Protein AF-A0A699WMM2-F1 (afdb_monomer_lite)

Structure (mmCIF, N/CA/C/O backbone):
data_AF-A0A699WMM2-F1
#
_entry.id   AF-A0A699WMM2-F1
#
loop_
_atom_site.group_PDB
_atom_site.id
_atom_site.type_symbol
_atom_site.label_atom_id
_atom_site.label_alt_id
_atom_site.label_comp_id
_atom_site.label_asym_id
_atom_site.label_entity_id
_atom_site.label_seq_id
_atom_site.pdbx_PDB_ins_code
_atom_site.Cartn_x
_atom_site.Cartn_y
_atom_site.Cartn_z
_atom_site.occupancy
_atom_site.B_iso_or_equiv
_atom_site.auth_seq_id
_atom_site.auth_comp_id
_atom_site.auth_asym_id
_atom_site.auth_atom_id
_atom_site.pdbx_PDB_model_num
ATOM 1 N N . SER A 1 1 ? -17.401 40.031 28.578 1.00 68.19 1 SER A N 1
ATOM 2 C CA . SER A 1 1 ? -18.264 38.895 28.194 1.00 68.19 1 SER A CA 1
ATOM 3 C C . SER A 1 1 ? -18.184 38.727 26.688 1.00 68.19 1 SER A C 1
ATOM 5 O O . SER A 1 1 ? -18.116 39.730 25.989 1.00 68.19 1 SER A O 1
ATOM 7 N N . MET A 1 2 ? -18.124 37.494 26.180 1.00 78.94 2 MET A N 1
ATOM 8 C CA . MET A 1 2 ? -18.156 37.246 24.735 1.00 78.94 2 MET A CA 1
ATOM 9 C C . MET A 1 2 ? -19.595 37.434 24.244 1.00 78.94 2 MET A C 1
ATOM 11 O O . MET A 1 2 ? -20.514 36.851 24.818 1.00 78.94 2 MET A O 1
ATOM 15 N N . GLN A 1 3 ? -19.803 38.288 23.244 1.00 86.50 3 GLN A N 1
ATOM 16 C CA . GLN A 1 3 ? -21.138 38.579 22.731 1.00 86.50 3 GLN A CA 1
ATOM 17 C C . GLN A 1 3 ? -21.440 37.657 21.551 1.00 86.50 3 GLN A C 1
ATOM 19 O O . GLN A 1 3 ? -20.772 37.714 20.523 1.00 86.50 3 GLN A O 1
ATOM 24 N N . ILE A 1 4 ? -22.445 36.798 21.710 1.00 92.38 4 ILE A N 1
ATOM 25 C CA . ILE A 1 4 ? -22.931 35.941 20.629 1.00 92.38 4 ILE A CA 1
ATOM 26 C C . ILE A 1 4 ? -23.875 36.776 19.763 1.00 92.38 4 ILE A C 1
ATOM 28 O O . ILE A 1 4 ? -24.810 37.396 20.273 1.00 92.38 4 ILE A O 1
ATOM 32 N N . ILE A 1 5 ? -23.621 36.794 18.457 1.00 94.75 5 ILE A N 1
ATOM 33 C CA . ILE A 1 5 ? -24.451 37.481 17.466 1.00 94.75 5 ILE A CA 1
ATOM 34 C C . ILE A 1 5 ? -25.036 36.473 16.479 1.00 94.75 5 ILE A C 1
ATOM 36 O O . ILE A 1 5 ? -24.503 35.382 16.285 1.00 94.75 5 ILE A O 1
ATOM 40 N N . SER A 1 6 ? -26.136 36.846 15.833 1.00 96.00 6 SER A N 1
ATOM 41 C CA . SER A 1 6 ? -26.718 36.030 14.765 1.00 96.00 6 SER A CA 1
ATOM 42 C C . SER A 1 6 ? -25.872 36.070 13.487 1.00 96.00 6 SER A C 1
ATOM 44 O O . SER A 1 6 ? -25.172 37.047 13.211 1.00 96.00 6 SER A O 1
ATOM 46 N N . ALA A 1 7 ? -26.019 35.049 12.638 1.00 93.88 7 ALA A N 1
ATOM 47 C CA . ALA A 1 7 ? -25.376 35.006 11.323 1.00 93.88 7 ALA A CA 1
ATOM 48 C C . ALA A 1 7 ? -25.778 36.189 10.417 1.00 93.88 7 ALA A C 1
ATOM 50 O O . ALA A 1 7 ? -24.975 36.663 9.616 1.00 93.88 7 ALA A O 1
ATOM 51 N N . LEU A 1 8 ? -27.007 36.702 10.564 1.00 96.50 8 LEU A N 1
ATOM 52 C CA . LEU A 1 8 ? -27.474 37.891 9.842 1.00 96.50 8 LEU A CA 1
ATOM 53 C C . LEU A 1 8 ? -26.675 39.133 10.250 1.00 96.50 8 LEU A C 1
ATOM 55 O O . LEU A 1 8 ? -26.225 39.880 9.389 1.00 96.50 8 LEU A O 1
ATOM 59 N N . GLN A 1 9 ? -26.464 39.323 11.554 1.00 94.88 9 GLN A N 1
ATOM 60 C CA . GLN A 1 9 ? -25.677 40.437 12.083 1.00 94.88 9 GLN A CA 1
ATOM 61 C C . GLN A 1 9 ? -24.203 40.313 11.701 1.00 94.88 9 GLN A C 1
ATOM 63 O O . GLN A 1 9 ? -23.611 41.300 11.276 1.00 94.88 9 GLN A O 1
ATOM 68 N N . ALA A 1 10 ? -23.633 39.108 11.780 1.00 94.88 10 ALA A N 1
ATOM 69 C CA . ALA A 1 10 ? -22.268 38.853 11.329 1.00 94.88 10 ALA A CA 1
ATOM 70 C C . ALA A 1 10 ? -22.095 39.223 9.847 1.00 94.88 10 ALA A C 1
ATOM 72 O O . ALA A 1 10 ? -21.163 39.942 9.496 1.00 94.88 10 ALA A O 1
ATOM 73 N N . ARG A 1 11 ? -23.043 38.827 8.986 1.00 94.88 11 ARG A N 1
ATOM 74 C CA . ARG A 1 11 ? -23.031 39.189 7.562 1.00 94.88 11 ARG A CA 1
ATOM 75 C C . ARG A 1 11 ? -23.108 40.698 7.339 1.00 94.88 11 ARG A C 1
ATOM 77 O O . ARG A 1 11 ? -22.382 41.213 6.495 1.00 94.88 11 ARG A O 1
ATOM 84 N N . THR A 1 12 ? -23.956 41.402 8.089 1.00 96.06 12 THR A N 1
ATOM 85 C CA . THR 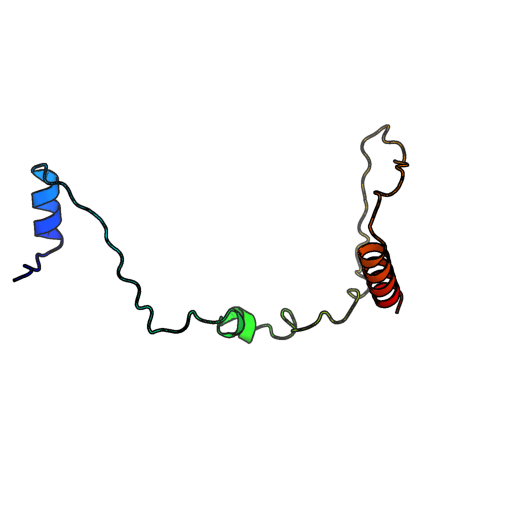A 1 12 ? -24.036 42.868 8.024 1.00 96.06 12 THR A CA 1
ATOM 86 C C . THR A 1 12 ? -22.716 43.516 8.438 1.00 96.06 12 THR A C 1
ATOM 88 O O . THR A 1 12 ? -22.266 44.441 7.777 1.00 96.06 12 THR A O 1
ATOM 91 N N . LEU A 1 13 ? -22.055 43.042 9.493 1.00 94.88 13 LEU A N 1
ATOM 92 C CA . LEU A 1 13 ? -20.768 43.600 9.927 1.00 94.88 13 LEU A CA 1
ATOM 93 C C . LEU A 1 13 ? -19.671 43.386 8.876 1.00 94.88 13 LEU A C 1
ATOM 95 O O . LEU A 1 13 ? -18.962 44.327 8.526 1.00 94.88 13 LEU A O 1
ATOM 99 N N . LEU A 1 14 ? -19.595 42.184 8.297 1.00 95.50 14 LEU A N 1
ATOM 100 C CA . LEU A 1 14 ? -18.684 41.890 7.188 1.00 95.50 14 LEU A CA 1
ATOM 101 C C . LEU A 1 14 ? -18.947 42.801 5.977 1.00 95.50 14 LEU A C 1
ATOM 103 O O . LEU A 1 14 ? -18.007 43.318 5.380 1.00 95.50 14 LEU A O 1
ATOM 107 N N . SER A 1 15 ? -20.216 43.068 5.637 1.00 95.31 15 SER A N 1
ATOM 108 C CA . SER A 1 15 ? -20.557 43.958 4.517 1.00 95.31 15 SER A CA 1
ATOM 109 C C . SER A 1 15 ? -20.214 45.430 4.770 1.00 95.31 15 SER A C 1
ATOM 111 O O . SER A 1 15 ? -20.139 46.201 3.819 1.00 95.31 15 SER A O 1
ATOM 113 N N . HIS A 1 16 ? -20.016 45.828 6.030 1.00 95.69 16 HIS A N 1
ATOM 114 C CA . HIS A 1 16 ? -19.550 47.164 6.419 1.00 95.69 16 HIS A CA 1
ATOM 115 C C . HIS A 1 16 ? -18.017 47.240 6.555 1.00 95.69 16 HIS A C 1
ATOM 117 O O . HIS A 1 16 ? -17.495 48.242 7.038 1.00 95.69 16 HIS A O 1
ATOM 123 N N . GLY A 1 17 ? -17.293 46.206 6.106 1.00 94.75 17 GLY A N 1
ATOM 124 C CA . GLY A 1 17 ? -15.831 46.194 6.045 1.00 94.75 17 GLY A CA 1
ATOM 125 C C . GLY A 1 17 ? -15.142 45.675 7.306 1.00 94.75 17 GLY A C 1
ATOM 126 O O . GLY A 1 17 ? -13.933 45.840 7.435 1.00 94.75 17 GLY A O 1
ATOM 127 N N . CYS A 1 18 ? -15.872 45.056 8.240 1.00 94.12 18 CYS A N 1
ATOM 128 C CA . CYS A 1 18 ? -15.242 44.359 9.358 1.00 94.12 18 CYS A CA 1
ATOM 129 C C . CYS A 1 18 ? -14.526 43.086 8.879 1.00 94.12 18 CYS A C 1
ATOM 131 O O . CYS A 1 18 ? -15.039 42.361 8.027 1.00 94.12 18 CYS A O 1
ATOM 133 N N . GLU A 1 19 ? -13.379 42.774 9.479 1.00 93.69 19 GLU A N 1
ATOM 134 C CA . GLU A 1 19 ? -12.681 41.505 9.265 1.00 93.69 19 GLU A CA 1
ATOM 135 C C . GLU A 1 19 ? -13.332 40.389 10.091 1.00 93.69 19 GLU A C 1
ATOM 137 O O . GLU A 1 19 ? -13.709 40.585 11.249 1.00 93.69 19 GLU A O 1
ATOM 142 N N . GLY A 1 20 ? -13.465 39.206 9.493 1.00 90.81 20 GLY A N 1
ATOM 143 C CA . GLY A 1 20 ? -13.960 38.015 10.170 1.00 90.81 20 GLY A CA 1
ATOM 144 C C . GLY A 1 20 ? -13.026 36.839 9.951 1.00 90.81 20 GLY A C 1
ATOM 145 O O . GLY A 1 20 ? -12.506 36.641 8.855 1.00 90.81 20 GLY A O 1
ATOM 146 N N . PHE A 1 21 ? -12.854 36.039 10.998 1.00 89.75 21 PHE A N 1
ATOM 147 C CA . PHE A 1 21 ? -12.061 34.819 10.971 1.00 89.75 21 PHE A CA 1
ATOM 148 C C . PHE A 1 21 ? -12.974 33.630 11.246 1.00 89.75 21 PHE A C 1
ATOM 150 O O . PHE A 1 21 ? -13.793 33.667 12.167 1.00 89.75 21 PHE A O 1
ATOM 157 N N . LEU A 1 22 ? -12.828 32.572 10.450 1.00 90.12 22 LEU A N 1
ATOM 158 C CA . LEU A 1 22 ? -13.462 31.295 10.737 1.00 90.12 22 LEU A CA 1
ATOM 159 C C . LEU A 1 22 ? -12.548 30.519 11.682 1.00 90.12 22 LEU A C 1
ATOM 161 O O . LEU A 1 22 ? -11.429 30.165 11.317 1.00 90.12 22 LEU A O 1
ATOM 165 N N . ALA A 1 23 ? -13.030 30.266 12.892 1.00 86.69 23 ALA A N 1
ATOM 166 C CA . ALA A 1 23 ? -12.390 29.357 13.826 1.00 86.69 23 ALA A CA 1
ATOM 167 C C . ALA A 1 23 ? -13.265 28.112 13.959 1.00 86.69 23 ALA A C 1
ATOM 169 O O . ALA A 1 23 ? -14.459 28.215 14.245 1.00 86.69 23 ALA A O 1
ATOM 170 N N . THR A 1 24 ? -12.663 26.945 13.760 1.00 85.31 24 THR A N 1
ATOM 171 C CA . THR A 1 24 ? -13.312 25.663 14.026 1.00 85.31 24 THR A CA 1
ATOM 172 C C . THR A 1 24 ? -12.852 25.179 15.391 1.00 85.31 24 THR A C 1
ATOM 174 O O . THR A 1 24 ? -11.655 25.141 15.670 1.00 85.31 24 THR A O 1
ATOM 177 N N . ILE A 1 25 ? -13.804 24.828 16.251 1.00 83.12 25 ILE A N 1
ATOM 178 C CA . ILE A 1 25 ? -13.515 24.191 17.533 1.00 83.12 25 ILE A CA 1
ATOM 179 C C . ILE A 1 25 ? -13.646 22.689 17.309 1.00 83.12 25 ILE A C 1
ATOM 181 O O . ILE A 1 25 ? -14.727 22.207 16.975 1.00 83.12 25 ILE A O 1
ATOM 185 N N . HIS A 1 26 ? -12.540 21.972 17.468 1.00 78.19 26 HIS A N 1
ATOM 186 C CA . HIS A 1 26 ? -12.527 20.516 17.479 1.00 78.19 26 HIS A CA 1
ATOM 187 C C . HIS A 1 26 ? -12.471 20.054 18.932 1.00 78.19 26 HIS A C 1
ATOM 189 O O . HIS A 1 26 ? -11.601 20.495 19.683 1.00 78.19 26 HIS A O 1
ATOM 195 N N . ASP A 1 27 ? -13.410 19.201 19.332 1.00 76.56 27 ASP A N 1
ATOM 196 C CA . ASP A 1 27 ? -13.354 18.557 20.638 1.00 76.56 27 ASP A CA 1
ATOM 197 C C . ASP A 1 27 ? -12.258 17.486 20.609 1.00 76.56 27 ASP A C 1
ATOM 199 O O . ASP A 1 27 ? -12.359 16.502 19.881 1.00 76.56 27 ASP A O 1
ATOM 203 N N . THR A 1 28 ? -11.185 17.708 21.365 1.00 73.12 28 THR A N 1
ATOM 204 C CA . THR A 1 28 ? -10.053 16.778 21.470 1.00 73.12 28 THR A CA 1
ATOM 205 C C . THR A 1 28 ? -10.296 15.662 22.484 1.00 73.12 28 THR A C 1
ATOM 207 O O . THR A 1 28 ? -9.416 14.829 22.677 1.00 73.12 28 THR A O 1
ATOM 210 N N . THR A 1 29 ? -11.433 15.673 23.191 1.00 71.38 29 THR A N 1
ATOM 211 C CA . THR A 1 29 ? -11.803 14.617 24.149 1.00 71.38 29 THR A CA 1
ATOM 212 C C . THR A 1 29 ? -12.490 13.427 23.489 1.00 71.38 29 THR A C 1
ATOM 214 O O . THR A 1 29 ? -12.558 12.356 24.088 1.00 71.38 29 THR A O 1
ATOM 217 N N . LEU A 1 30 ? -12.963 13.593 22.251 1.00 67.38 30 LEU A N 1
ATOM 218 C CA . LEU A 1 30 ? -13.429 12.490 21.427 1.00 67.38 30 LEU A CA 1
ATOM 219 C C . LEU A 1 30 ? -12.198 11.815 20.826 1.00 67.38 30 LEU A C 1
ATOM 221 O O . LEU A 1 30 ? -11.460 12.441 20.061 1.00 67.38 30 LEU A O 1
ATOM 225 N N . GLU A 1 31 ? -11.963 10.555 21.198 1.00 69.75 31 GLU A N 1
ATOM 226 C CA . GLU A 1 31 ? -11.011 9.713 20.477 1.00 69.75 31 GLU A CA 1
ATOM 227 C C . GLU A 1 31 ? -11.336 9.807 18.985 1.00 69.75 31 GLU A C 1
ATOM 229 O O . GLU A 1 31 ? -12.499 9.726 18.579 1.00 69.75 31 GLU A O 1
ATOM 234 N N . VAL A 1 32 ? -10.311 10.067 18.171 1.00 72.94 32 VAL A N 1
ATOM 235 C CA . VAL A 1 32 ? -10.473 10.090 16.718 1.00 72.94 32 VAL A CA 1
ATOM 236 C C . VAL A 1 32 ? -11.035 8.722 16.325 1.00 72.94 32 VAL A C 1
ATOM 238 O O . VAL A 1 32 ? -10.385 7.727 16.653 1.00 72.94 32 VAL A O 1
ATOM 241 N N . PRO A 1 33 ? -12.208 8.655 15.663 1.00 72.06 33 PRO A N 1
ATOM 242 C CA . PRO A 1 33 ? -12.802 7.384 15.281 1.00 72.06 33 PRO A CA 1
ATOM 243 C C . PRO A 1 33 ? -11.782 6.561 14.507 1.00 72.06 33 PRO A C 1
ATOM 245 O O . PRO A 1 33 ? -11.173 7.053 13.550 1.00 72.06 33 PRO A O 1
ATOM 248 N N . SER A 1 34 ? -11.578 5.325 14.948 1.00 82.50 34 SER A N 1
ATOM 249 C CA . SER A 1 34 ? -10.723 4.381 14.254 1.00 82.50 34 SER A CA 1
ATOM 250 C C . SER A 1 34 ? -11.281 4.133 12.856 1.00 82.50 34 SER A C 1
ATOM 252 O O . SER A 1 34 ? -12.490 4.216 12.626 1.00 82.50 34 SER A O 1
ATOM 254 N N . ILE A 1 35 ? -10.424 3.774 11.898 1.00 81.69 35 ILE A N 1
ATOM 255 C CA . ILE A 1 35 ? -10.907 3.324 10.586 1.00 81.69 35 ILE A CA 1
ATOM 256 C C . ILE A 1 35 ? -11.824 2.098 10.731 1.00 81.69 35 ILE A C 1
ATOM 258 O O . ILE A 1 35 ? -12.769 1.937 9.966 1.00 81.69 35 ILE A O 1
ATOM 262 N N . HIS A 1 36 ? -11.605 1.301 11.781 1.00 81.50 36 HIS A N 1
ATOM 263 C CA . HIS A 1 36 ? -12.437 0.159 12.145 1.00 81.50 36 HIS A CA 1
ATOM 264 C C . HIS A 1 36 ? -13.841 0.561 12.638 1.00 81.50 36 HIS A C 1
ATOM 266 O O . HIS A 1 36 ? -14.754 -0.257 12.582 1.00 81.50 36 HIS A O 1
ATOM 272 N N . ASP A 1 37 ? -14.044 1.816 13.057 1.00 84.94 37 ASP A N 1
ATOM 273 C CA . ASP A 1 37 ? -15.351 2.341 13.479 1.00 84.94 37 ASP A CA 1
ATOM 274 C C . ASP A 1 37 ? -16.181 2.860 12.293 1.00 84.94 37 ASP A C 1
ATOM 276 O O . ASP A 1 37 ? -17.340 3.259 12.447 1.00 84.94 37 ASP A O 1
ATOM 280 N N . GLN A 1 38 ? -15.603 2.889 11.088 1.00 88.38 38 GLN A N 1
ATOM 281 C CA . GLN A 1 38 ? -16.314 3.332 9.899 1.00 88.38 38 GLN A CA 1
ATOM 282 C C . GLN A 1 38 ? -17.325 2.276 9.458 1.00 88.38 38 GLN A C 1
ATOM 284 O O . GLN A 1 38 ? -16.990 1.112 9.249 1.00 88.38 38 GLN A O 1
ATOM 289 N N . GLN A 1 39 ? -18.563 2.715 9.220 1.00 89.69 39 GLN A N 1
ATOM 290 C CA . GLN A 1 39 ? -19.665 1.841 8.809 1.00 89.69 39 GLN A CA 1
ATOM 291 C C . GLN A 1 39 ? -19.318 0.972 7.590 1.00 89.69 39 GLN A C 1
ATOM 293 O O . GLN A 1 39 ? -19.697 -0.192 7.552 1.00 89.69 39 GLN A O 1
ATOM 298 N N . ILE A 1 40 ? -18.558 1.511 6.632 1.00 91.62 40 ILE A N 1
ATOM 299 C CA . ILE A 1 40 ? -18.141 0.771 5.436 1.00 91.62 40 ILE A CA 1
ATOM 300 C C . ILE A 1 40 ? -17.173 -0.377 5.756 1.00 91.62 40 ILE A C 1
ATOM 302 O O . ILE A 1 40 ? -17.252 -1.428 5.138 1.00 91.62 40 ILE A O 1
ATOM 306 N N . VAL A 1 41 ? -16.289 -0.216 6.742 1.00 90.38 41 VAL A N 1
ATOM 307 C CA . VAL A 1 41 ? -15.354 -1.277 7.144 1.00 90.38 41 VAL A CA 1
ATOM 308 C C . VAL A 1 41 ? -16.106 -2.396 7.862 1.00 90.38 41 VAL A C 1
ATOM 310 O O . VAL A 1 41 ? -15.862 -3.569 7.598 1.00 90.38 41 VAL A O 1
ATOM 313 N N . LEU A 1 42 ? -17.085 -2.037 8.699 1.00 90.12 42 LEU A N 1
ATOM 314 C CA . LEU A 1 42 ? -17.953 -3.000 9.384 1.00 90.12 42 LEU A CA 1
ATOM 315 C C . LEU A 1 42 ? -18.881 -3.768 8.428 1.00 90.12 42 LEU A C 1
ATOM 317 O O . LEU A 1 42 ? -19.257 -4.900 8.724 1.00 90.12 42 LEU A O 1
ATOM 321 N N . GLU A 1 43 ? -19.273 -3.159 7.307 1.00 95.50 43 GLU A N 1
ATOM 322 C CA . GLU A 1 43 ? -20.134 -3.782 6.294 1.00 95.50 43 GLU A CA 1
ATOM 323 C C . GLU A 1 43 ? -19.382 -4.805 5.426 1.00 95.50 43 GLU A C 1
ATOM 325 O O . GLU A 1 43 ? -19.988 -5.777 4.976 1.00 95.50 43 GLU A O 1
ATOM 330 N N . PHE A 1 44 ? -18.067 -4.629 5.244 1.00 91.88 44 PHE A N 1
ATOM 331 C CA . PHE A 1 44 ? -17.225 -5.473 4.386 1.00 91.88 44 PHE A CA 1
ATOM 332 C C . PHE A 1 44 ? -15.999 -6.043 5.131 1.00 91.88 44 PHE A C 1
ATOM 334 O O . PHE A 1 44 ? -14.856 -5.768 4.749 1.00 91.88 44 PHE A O 1
ATOM 341 N N . PRO A 1 45 ? -16.194 -6.849 6.193 1.00 87.06 45 PRO A N 1
ATOM 342 C CA . PRO A 1 45 ? -15.089 -7.378 6.998 1.00 87.06 45 PRO A CA 1
ATOM 343 C C . PRO A 1 45 ? -14.171 -8.334 6.217 1.00 87.06 45 PRO A C 1
ATOM 345 O O . PRO A 1 45 ? -13.014 -8.520 6.577 1.00 87.06 45 PRO A O 1
ATOM 348 N N . ASP A 1 46 ? -14.671 -8.937 5.139 1.00 85.81 46 ASP A N 1
ATOM 349 C CA . ASP A 1 46 ? -13.924 -9.794 4.218 1.00 85.81 46 ASP A CA 1
ATOM 350 C C . ASP A 1 46 ? -13.021 -9.009 3.253 1.00 85.81 46 ASP A C 1
ATOM 352 O O . ASP A 1 46 ? -12.014 -9.539 2.785 1.00 85.81 46 ASP A O 1
ATOM 356 N N . VAL A 1 47 ? -13.357 -7.745 2.971 1.00 87.94 47 VAL A N 1
ATOM 357 C CA . VAL A 1 47 ? -12.572 -6.843 2.109 1.00 87.94 47 VAL A CA 1
ATOM 358 C C . VAL A 1 47 ? -11.469 -6.130 2.894 1.00 87.94 47 VAL A C 1
ATOM 360 O O . VAL A 1 47 ? -10.431 -5.796 2.322 1.00 87.94 47 VAL A O 1
ATOM 363 N N . PHE A 1 48 ? -11.671 -5.925 4.198 1.00 87.94 48 PHE A N 1
ATOM 364 C CA . PHE A 1 48 ? -10.728 -5.253 5.097 1.00 87.94 48 PHE A CA 1
ATOM 365 C C . PHE A 1 48 ? -10.225 -6.174 6.227 1.00 87.94 48 PHE A C 1
ATOM 367 O O . PHE A 1 48 ? -10.414 -5.845 7.400 1.00 87.94 48 PHE A O 1
ATOM 374 N N . PRO A 1 49 ? -9.601 -7.326 5.919 1.00 87.50 49 PRO A N 1
ATOM 375 C CA . PRO A 1 49 ? -9.005 -8.162 6.951 1.00 87.50 49 PRO A CA 1
ATOM 376 C C . PRO A 1 49 ? -7.736 -7.506 7.520 1.00 87.50 49 PRO A C 1
ATOM 378 O O . PRO A 1 49 ? -7.057 -6.748 6.824 1.00 87.50 49 PRO A O 1
ATOM 381 N 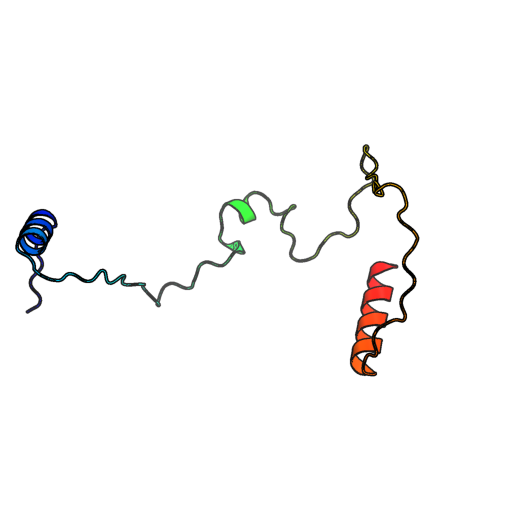N . ASP A 1 50 ? -7.386 -7.839 8.766 1.00 86.00 50 ASP A N 1
ATOM 382 C CA . ASP A 1 50 ? -6.143 -7.366 9.399 1.00 86.00 50 ASP A CA 1
ATOM 383 C C . ASP A 1 50 ? -4.888 -7.856 8.645 1.00 86.00 50 ASP A C 1
ATOM 385 O O . ASP A 1 50 ? -3.870 -7.166 8.607 1.00 86.00 50 ASP A O 1
ATOM 389 N N . GLU A 1 51 ? -4.985 -9.023 7.995 1.00 86.25 51 GLU A N 1
ATOM 390 C CA . GLU A 1 51 ? -3.957 -9.624 7.138 1.00 86.25 51 GLU A CA 1
ATOM 391 C C . GLU A 1 51 ? -4.578 -10.111 5.816 1.00 86.25 51 GLU A C 1
ATOM 393 O O . GLU A 1 51 ? -5.694 -10.636 5.784 1.00 86.25 51 GLU A O 1
ATOM 398 N N . LEU A 1 52 ? -3.864 -9.952 4.696 1.00 84.75 52 LEU A N 1
ATOM 399 C CA . LEU A 1 52 ? -4.353 -10.385 3.383 1.00 84.75 52 LEU A CA 1
ATOM 400 C C . LEU A 1 52 ? -4.298 -11.915 3.256 1.00 84.75 52 LEU A C 1
ATOM 402 O O . LEU A 1 52 ? -3.270 -12.525 3.521 1.00 84.75 52 LEU A O 1
ATOM 406 N N . GLN A 1 53 ? -5.370 -12.536 2.750 1.00 74.50 53 GLN A N 1
ATOM 407 C CA . GLN A 1 53 ? -5.494 -14.001 2.592 1.00 74.50 53 GLN A CA 1
ATOM 408 C C . GLN A 1 53 ? -4.634 -14.603 1.452 1.00 74.50 53 GLN A C 1
ATOM 410 O O . GLN A 1 53 ? -4.920 -15.696 0.966 1.00 74.50 53 GLN A O 1
ATOM 415 N N . GLY A 1 54 ? -3.592 -13.896 1.008 1.00 79.75 54 GLY A N 1
ATOM 416 C CA . GLY A 1 54 ? -2.702 -14.313 -0.074 1.00 79.75 54 GLY A CA 1
ATOM 417 C C . GLY A 1 54 ? -3.106 -13.799 -1.459 1.00 79.75 54 GLY A C 1
ATOM 418 O O . GLY A 1 54 ? -3.732 -12.746 -1.612 1.00 79.75 54 GLY A O 1
ATOM 419 N N . ILE A 1 55 ? -2.685 -14.523 -2.500 1.00 81.06 55 ILE A N 1
ATOM 420 C CA . ILE A 1 55 ? -2.901 -14.128 -3.897 1.00 81.06 55 ILE A CA 1
ATOM 421 C C . ILE A 1 55 ? -4.393 -14.274 -4.243 1.00 81.06 55 ILE A C 1
ATOM 423 O O . ILE A 1 55 ? -4.993 -15.306 -3.932 1.00 81.06 55 ILE A O 1
ATOM 427 N N . PRO A 1 56 ? -5.006 -13.287 -4.927 1.00 79.38 56 PRO A N 1
ATOM 428 C CA . PRO A 1 56 ? -6.374 -13.417 -5.406 1.00 79.38 56 PRO A CA 1
ATOM 429 C C . PRO A 1 56 ? -6.552 -14.692 -6.244 1.00 79.38 56 PRO A C 1
ATOM 431 O O . PRO A 1 56 ? -5.636 -15.065 -6.982 1.00 79.38 56 PRO A O 1
ATOM 434 N N . PRO A 1 57 ? -7.732 -15.331 -6.211 1.00 82.75 57 PRO A N 1
ATOM 435 C CA . PRO A 1 57 ? -8.007 -16.468 -7.076 1.00 82.75 57 PRO A CA 1
ATOM 436 C C . PRO A 1 57 ? -7.793 -16.098 -8.548 1.00 82.75 57 PRO A C 1
ATOM 438 O O . PRO A 1 57 ? -7.923 -14.932 -8.944 1.00 82.75 57 PRO A O 1
ATOM 441 N N . VAL A 1 58 ? -7.476 -17.111 -9.362 1.00 83.81 58 VAL A N 1
ATOM 442 C CA . VAL A 1 58 ? -7.315 -16.953 -10.812 1.00 83.81 58 VAL A CA 1
ATOM 443 C C . VAL A 1 58 ? -8.557 -16.261 -11.365 1.00 83.81 58 VAL A C 1
ATOM 445 O O . VAL A 1 58 ? -9.678 -16.744 -11.202 1.00 83.81 58 VAL A O 1
ATOM 448 N N . ARG A 1 59 ? -8.356 -15.098 -11.983 1.00 84.44 59 ARG A N 1
ATOM 449 C CA . ARG A 1 59 ? -9.440 -14.334 -12.598 1.00 84.44 59 ARG A CA 1
ATOM 450 C C . ARG A 1 59 ? -9.723 -14.905 -13.982 1.00 84.44 59 ARG A C 1
ATOM 452 O O . ARG A 1 59 ? -8.809 -15.357 -14.662 1.00 84.44 59 ARG A O 1
ATOM 459 N N . GLU A 1 60 ? -10.977 -14.830 -14.420 1.00 84.94 60 GLU A N 1
ATOM 460 C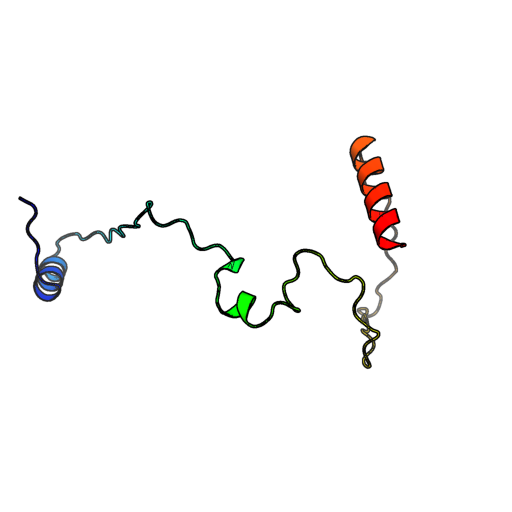 CA . GLU A 1 60 ? -11.381 -15.258 -15.770 1.00 84.94 60 GLU A CA 1
ATOM 461 C C . GLU A 1 60 ? -10.742 -14.409 -16.881 1.00 84.94 60 GLU A C 1
ATOM 463 O O . GLU A 1 60 ? -10.659 -14.840 -18.028 1.00 84.94 60 GLU A O 1
ATOM 468 N N . VAL A 1 61 ? -10.292 -13.198 -16.541 1.00 84.25 61 VAL A N 1
ATOM 469 C CA . VAL A 1 61 ? -9.633 -12.270 -17.460 1.00 84.25 61 VAL A CA 1
ATOM 470 C C . VAL A 1 61 ? -8.151 -12.195 -17.122 1.00 84.25 61 VAL A C 1
ATOM 472 O O . VAL A 1 61 ? -7.776 -11.827 -16.005 1.00 84.25 61 VAL A O 1
ATOM 475 N N . GLU A 1 62 ? -7.312 -12.505 -18.107 1.00 84.62 62 GLU A N 1
ATOM 476 C CA . GLU A 1 62 ? -5.869 -12.307 -18.020 1.00 84.62 62 GLU A CA 1
ATOM 477 C C . GLU A 1 62 ? -5.521 -10.818 -18.128 1.00 84.62 62 GLU A C 1
ATOM 479 O O . GLU A 1 62 ? -6.002 -10.096 -19.007 1.00 84.62 62 GLU A O 1
ATOM 484 N N . PHE A 1 63 ? -4.653 -10.353 -17.232 1.00 82.44 63 PHE A N 1
ATOM 485 C CA . PHE A 1 63 ? -4.066 -9.025 -17.338 1.00 82.44 63 PHE A CA 1
ATOM 486 C C . PHE A 1 63 ? -2.973 -9.032 -18.404 1.00 82.44 63 PHE A C 1
ATOM 488 O O . PHE A 1 63 ? -1.951 -9.695 -18.244 1.00 82.44 63 PHE A O 1
ATOM 495 N N . ASN A 1 64 ? -3.171 -8.258 -19.469 1.00 88.94 64 ASN A N 1
ATOM 496 C CA . ASN A 1 64 ? -2.170 -8.071 -20.513 1.00 88.94 64 ASN A CA 1
ATOM 497 C C . ASN A 1 64 ? -1.363 -6.795 -20.253 1.00 88.94 64 ASN A C 1
ATOM 499 O O . ASN A 1 64 ? -1.935 -5.729 -20.024 1.00 88.94 64 ASN A O 1
ATOM 503 N N . ILE A 1 65 ? -0.033 -6.896 -20.307 1.00 91.75 65 ILE A N 1
ATOM 504 C CA . ILE A 1 65 ? 0.857 -5.730 -20.300 1.00 91.75 65 ILE A CA 1
ATOM 505 C C . ILE A 1 65 ? 1.163 -5.377 -21.753 1.00 91.75 65 ILE A C 1
ATOM 507 O O . ILE A 1 65 ? 1.970 -6.035 -22.409 1.00 91.75 65 ILE A O 1
ATOM 511 N N . GLU A 1 66 ? 0.506 -4.339 -22.263 1.00 94.56 66 GLU A N 1
ATOM 512 C CA . GLU A 1 66 ? 0.772 -3.825 -23.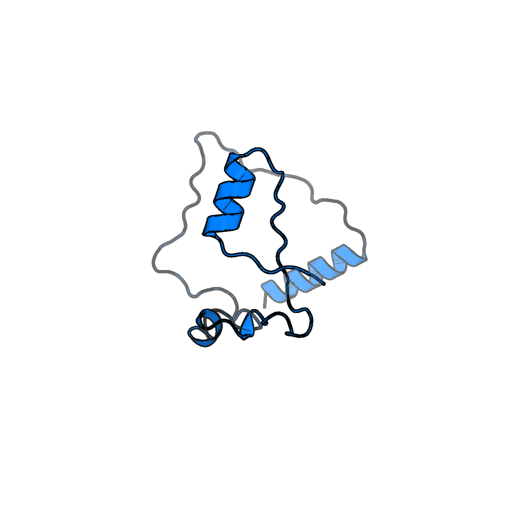603 1.00 94.56 66 GLU A CA 1
ATOM 513 C C . GLU A 1 66 ? 2.066 -3.009 -23.609 1.00 94.56 66 GLU A C 1
ATOM 515 O O . GLU A 1 66 ? 2.245 -2.067 -22.835 1.00 94.56 66 GLU A O 1
ATOM 520 N N . LEU A 1 67 ? 2.983 -3.373 -24.502 1.00 94.81 67 LEU A N 1
ATOM 521 C CA . LEU A 1 67 ? 4.214 -2.628 -24.710 1.00 94.81 67 LEU A CA 1
ATOM 522 C C . LEU A 1 67 ? 4.019 -1.610 -25.829 1.00 94.81 67 LEU A C 1
ATOM 524 O O . LEU A 1 67 ? 3.434 -1.910 -26.871 1.00 94.81 67 LEU A O 1
ATOM 528 N N . ILE A 1 68 ? 4.575 -0.414 -25.644 1.00 95.81 68 ILE A N 1
ATOM 529 C CA . ILE A 1 68 ? 4.701 0.535 -26.750 1.00 95.81 68 ILE A CA 1
ATOM 530 C C . ILE A 1 68 ? 5.591 -0.076 -27.853 1.00 95.81 68 ILE A C 1
ATOM 532 O O . ILE A 1 68 ? 6.575 -0.754 -27.533 1.00 95.81 68 ILE A O 1
ATOM 536 N N . PRO A 1 69 ? 5.290 0.147 -29.147 1.00 96.62 69 PRO A N 1
ATOM 537 C CA . PRO A 1 69 ? 6.111 -0.378 -30.233 1.00 96.62 69 PRO A CA 1
ATOM 538 C C . PRO A 1 69 ? 7.583 0.030 -30.090 1.00 96.62 69 PRO A C 1
ATOM 540 O O . PRO A 1 69 ? 7.892 1.211 -29.940 1.00 96.62 69 PRO A O 1
ATOM 543 N N . GLY A 1 70 ? 8.486 -0.952 -30.148 1.00 95.44 70 GLY A N 1
ATOM 544 C CA . GLY A 1 70 ? 9.930 -0.737 -29.999 1.00 95.44 70 GLY A CA 1
ATOM 545 C C . GLY A 1 70 ? 10.447 -0.733 -28.556 1.00 95.44 70 GLY A C 1
ATOM 546 O O . GLY A 1 70 ? 11.624 -0.457 -28.351 1.00 95.44 70 GLY A O 1
ATOM 547 N N . ALA A 1 71 ? 9.610 -1.038 -27.559 1.00 95.31 71 ALA A N 1
ATOM 548 C CA . ALA A 1 71 ? 10.085 -1.265 -26.197 1.00 95.31 71 ALA A CA 1
ATOM 549 C C . ALA A 1 71 ? 11.001 -2.500 -26.122 1.00 95.31 71 ALA A C 1
ATOM 551 O O . ALA A 1 71 ? 10.657 -3.574 -26.617 1.00 95.31 71 ALA A O 1
ATOM 552 N N . GLU A 1 72 ? 12.142 -2.350 -25.451 1.00 95.12 72 GLU A N 1
ATOM 553 C CA . GLU A 1 72 ? 13.096 -3.428 -25.187 1.00 95.12 72 GLU A CA 1
ATOM 554 C C . GLU A 1 72 ? 13.106 -3.794 -23.691 1.00 95.12 72 GLU A C 1
ATOM 556 O O . GLU A 1 72 ? 12.822 -2.937 -22.845 1.00 95.12 72 GLU A O 1
ATOM 561 N N . PRO A 1 73 ? 13.445 -5.046 -23.325 1.00 94.81 73 PRO A N 1
ATOM 562 C CA . PRO A 1 73 ? 13.574 -5.446 -21.928 1.00 94.81 73 PRO A CA 1
ATOM 563 C C . PRO A 1 73 ? 14.596 -4.594 -21.169 1.00 94.81 73 PRO A C 1
ATOM 565 O O . PRO A 1 73 ? 15.715 -4.366 -21.628 1.00 94.81 73 PRO A O 1
ATOM 568 N N . ILE A 1 74 ? 14.235 -4.170 -19.959 1.00 93.62 74 ILE A N 1
ATOM 569 C CA . ILE A 1 74 ? 15.132 -3.405 -19.094 1.00 93.62 74 ILE A CA 1
ATOM 570 C C . ILE A 1 74 ? 15.957 -4.375 -18.248 1.00 93.62 74 ILE A C 1
ATOM 572 O O . ILE A 1 74 ? 15.408 -5.190 -17.512 1.00 93.62 74 ILE A O 1
ATOM 576 N N . SER A 1 75 ? 17.280 -4.227 -18.292 1.00 95.69 75 SER A N 1
ATOM 577 C CA . SER A 1 75 ? 18.206 -4.899 -17.380 1.00 95.69 75 SER A CA 1
ATOM 578 C C . SER A 1 75 ? 18.983 -3.852 -16.588 1.00 95.69 75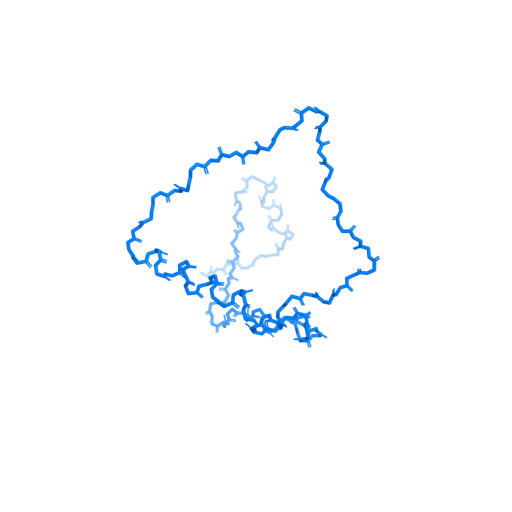 SER A C 1
ATOM 580 O O . SER A 1 75 ? 19.744 -3.066 -17.152 1.00 95.69 75 SER A O 1
ATOM 582 N N . LYS A 1 76 ? 18.750 -3.793 -15.275 1.00 95.56 76 LYS A N 1
ATOM 583 C CA . LYS A 1 76 ? 19.420 -2.867 -14.352 1.00 95.56 76 LYS A CA 1
ATOM 584 C C . LYS A 1 76 ? 19.982 -3.650 -13.176 1.00 95.56 76 LYS A C 1
ATOM 586 O O . LYS A 1 76 ? 19.349 -4.582 -12.688 1.00 95.56 76 LYS A O 1
ATOM 591 N N . ALA A 1 77 ? 21.166 -3.255 -12.714 1.00 95.75 77 ALA A N 1
ATOM 592 C CA . ALA A 1 77 ? 21.736 -3.826 -11.503 1.00 95.75 77 ALA A CA 1
ATOM 593 C C . ALA A 1 77 ? 20.851 -3.483 -10.284 1.00 95.75 77 ALA A C 1
ATOM 595 O O . ALA A 1 77 ? 20.350 -2.355 -10.216 1.00 95.75 77 ALA A O 1
ATOM 596 N N . PRO A 1 78 ? 20.680 -4.405 -9.318 1.00 94.75 78 PRO A N 1
ATOM 597 C CA . PRO A 1 78 ? 19.998 -4.106 -8.064 1.00 94.75 78 PRO A CA 1
ATOM 598 C C . PRO A 1 78 ? 20.683 -2.970 -7.293 1.00 94.75 78 PRO A C 1
ATOM 600 O O . PRO A 1 78 ? 21.905 -2.800 -7.359 1.00 94.75 78 PRO A O 1
ATOM 603 N N . TYR A 1 79 ? 19.900 -2.211 -6.527 1.00 95.56 79 TYR A N 1
ATOM 604 C CA . TYR A 1 79 ? 20.443 -1.202 -5.621 1.00 95.56 79 TYR A CA 1
ATOM 605 C C . TYR A 1 79 ? 21.247 -1.849 -4.490 1.00 95.56 79 TYR A C 1
ATOM 607 O O . TYR A 1 79 ? 20.979 -2.973 -4.064 1.00 95.56 79 TYR A O 1
ATOM 615 N N . ARG A 1 80 ? 22.254 -1.122 -3.997 1.00 96.56 80 ARG A N 1
ATOM 616 C CA . ARG A 1 80 ? 23.024 -1.555 -2.830 1.00 96.56 80 ARG A CA 1
ATOM 617 C C . ARG A 1 80 ? 22.163 -1.404 -1.583 1.00 96.56 80 ARG A C 1
ATOM 619 O O . ARG A 1 80 ? 21.645 -0.321 -1.340 1.00 96.56 80 ARG A O 1
ATOM 626 N N . MET A 1 81 ? 22.085 -2.475 -0.807 1.00 97.50 81 MET A N 1
ATOM 627 C CA . MET A 1 81 ? 21.360 -2.553 0.456 1.00 97.50 81 MET A CA 1
ATOM 628 C C . MET A 1 81 ? 22.329 -2.945 1.574 1.00 97.50 81 MET A C 1
ATOM 630 O O . MET A 1 81 ? 23.299 -3.677 1.345 1.00 97.50 81 MET A O 1
ATOM 634 N N . ALA A 1 82 ? 22.091 -2.443 2.780 1.00 98.25 82 ALA A N 1
ATOM 635 C CA . ALA A 1 82 ? 22.815 -2.851 3.974 1.00 98.25 82 ALA A CA 1
ATOM 636 C C . ALA A 1 82 ? 22.474 -4.309 4.351 1.00 98.25 82 ALA A C 1
ATOM 638 O O . ALA A 1 82 ? 21.422 -4.821 3.966 1.00 98.25 82 ALA A O 1
ATOM 639 N N . PRO A 1 83 ? 23.308 -4.998 5.156 1.00 98.19 83 PRO A N 1
ATOM 640 C CA . PRO A 1 83 ? 23.033 -6.381 5.558 1.00 98.19 83 PRO A CA 1
ATOM 641 C C . PRO A 1 83 ? 21.672 -6.592 6.241 1.00 98.19 83 PRO A C 1
ATOM 643 O O . PRO A 1 83 ? 21.072 -7.649 6.077 1.00 98.19 83 PRO A O 1
ATOM 646 N N . VAL A 1 84 ? 21.176 -5.595 6.984 1.00 97.94 84 VAL A N 1
ATOM 647 C CA . VAL A 1 84 ? 19.857 -5.655 7.639 1.00 97.94 84 VAL A CA 1
ATOM 648 C C . VAL A 1 84 ? 18.708 -5.594 6.630 1.00 97.94 84 VAL A C 1
ATOM 650 O O . VAL A 1 84 ? 17.773 -6.376 6.734 1.00 97.94 84 VAL A O 1
ATOM 653 N N . GLU A 1 85 ? 18.821 -4.744 5.610 1.00 98.06 85 GLU A N 1
ATOM 654 C CA . GLU A 1 85 ? 17.824 -4.612 4.541 1.00 98.06 85 GLU A CA 1
ATOM 655 C C . GLU A 1 85 ? 17.800 -5.861 3.653 1.00 98.06 85 GLU A C 1
ATOM 657 O O . GLU A 1 85 ? 16.738 -6.32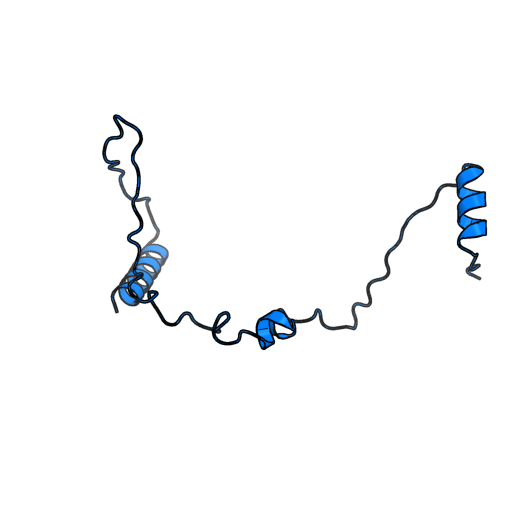6 3.264 1.00 98.06 85 GLU A O 1
ATOM 662 N N . LEU A 1 86 ? 18.968 -6.454 3.375 1.00 97.56 86 LEU A N 1
ATOM 663 C CA . LEU A 1 86 ? 19.052 -7.715 2.631 1.00 97.56 86 LEU A CA 1
ATOM 664 C C . LEU A 1 86 ? 18.426 -8.887 3.391 1.00 97.56 86 LEU A C 1
ATOM 666 O O . LEU A 1 86 ? 17.870 -9.786 2.763 1.00 97.56 86 LEU A O 1
ATOM 670 N N . LYS A 1 87 ? 18.540 -8.896 4.723 1.00 97.88 87 LYS A N 1
ATOM 671 C CA . LYS A 1 87 ? 17.883 -9.901 5.557 1.00 97.88 87 LYS A CA 1
ATOM 672 C C . LYS A 1 87 ? 16.364 -9.738 5.485 1.00 97.88 87 LYS A C 1
ATOM 674 O O . LYS A 1 87 ? 15.691 -10.707 5.171 1.00 97.88 87 LYS A O 1
ATOM 679 N N . GLU A 1 88 ? 15.870 -8.521 5.691 1.00 97.69 88 GLU A N 1
ATOM 680 C CA . GLU A 1 88 ? 14.442 -8.203 5.587 1.00 97.69 88 GLU A CA 1
ATOM 681 C C . GLU A 1 88 ? 13.880 -8.576 4.208 1.00 97.69 88 GLU A C 1
ATOM 683 O O . GLU A 1 88 ? 12.885 -9.283 4.111 1.00 97.69 88 GLU A O 1
ATOM 688 N N . LEU A 1 89 ? 14.572 -8.193 3.129 1.00 97.38 89 LEU A N 1
ATOM 689 C CA . LEU A 1 89 ? 14.173 -8.545 1.766 1.00 97.38 89 LEU A CA 1
ATOM 690 C C . LEU A 1 89 ? 14.098 -10.062 1.567 1.00 97.38 89 LEU A C 1
ATOM 692 O O . LEU A 1 89 ? 13.192 -10.554 0.902 1.00 97.38 89 LEU A O 1
ATOM 696 N N . LYS A 1 90 ? 15.060 -10.813 2.113 1.00 96.50 90 LYS A N 1
ATOM 697 C CA . LYS A 1 90 ? 15.044 -12.274 2.035 1.00 96.50 90 LYS A CA 1
ATOM 698 C C . LYS A 1 90 ? 13.835 -12.849 2.775 1.00 96.50 90 LYS A C 1
ATOM 700 O O . LYS A 1 90 ? 13.204 -13.755 2.242 1.00 96.50 90 LYS A O 1
ATOM 705 N N . ASP A 1 91 ? 13.547 -12.346 3.971 1.00 96.88 91 ASP A N 1
ATOM 706 C CA . ASP A 1 91 ? 12.443 -12.827 4.800 1.00 96.88 91 ASP A CA 1
ATOM 707 C C . ASP A 1 91 ? 11.093 -12.552 4.096 1.00 96.88 91 ASP A C 1
ATOM 709 O O . ASP A 1 91 ? 10.292 -13.470 3.943 1.00 96.88 91 ASP A O 1
ATOM 713 N N . GLN A 1 92 ? 10.911 -11.363 3.507 1.00 94.06 92 GLN A N 1
ATOM 714 C CA . GLN A 1 92 ? 9.727 -11.019 2.700 1.00 94.06 92 GLN A CA 1
ATOM 715 C C . GLN A 1 92 ? 9.595 -11.860 1.420 1.00 94.06 92 GLN A C 1
ATOM 717 O O . GLN A 1 92 ? 8.502 -12.276 1.046 1.00 94.06 92 GLN A O 1
ATOM 722 N N . LEU A 1 93 ? 10.701 -12.126 0.716 1.00 95.12 93 LEU A N 1
ATOM 723 C CA . LEU A 1 93 ? 10.675 -12.994 -0.468 1.00 95.12 93 LEU A CA 1
ATOM 724 C C . LEU A 1 93 ? 10.320 -14.439 -0.111 1.00 95.12 93 LEU A C 1
ATOM 726 O O . LEU A 1 93 ? 9.688 -15.111 -0.917 1.00 95.12 93 LEU A O 1
ATOM 730 N N . GLN A 1 94 ? 10.740 -14.917 1.062 1.00 94.94 94 GLN A N 1
ATOM 731 C CA . GLN A 1 94 ? 10.391 -16.247 1.547 1.00 94.94 94 GLN A CA 1
ATOM 732 C C . GLN A 1 94 ? 8.892 -16.338 1.850 1.00 94.94 94 GLN A C 1
ATOM 734 O O . GLN A 1 94 ? 8.260 -17.281 1.393 1.00 94.94 94 GLN A O 1
ATOM 739 N N . GLU A 1 95 ? 8.325 -15.331 2.519 1.00 90.38 95 GLU A N 1
ATOM 740 C CA . GLU A 1 95 ? 6.884 -15.236 2.791 1.00 90.38 95 GLU A CA 1
ATOM 741 C C . GLU A 1 95 ? 6.046 -15.225 1.502 1.00 90.38 95 GLU A C 1
ATOM 743 O O . GLU A 1 95 ? 5.031 -15.902 1.418 1.00 90.38 95 GLU A O 1
ATOM 748 N N . LEU A 1 96 ? 6.491 -14.514 0.458 1.00 88.62 96 LEU A N 1
ATOM 749 C CA . LEU A 1 96 ? 5.779 -14.458 -0.828 1.00 88.62 96 LEU A CA 1
ATOM 750 C C . LEU A 1 96 ? 5.838 -15.758 -1.647 1.00 88.62 96 LEU A C 1
ATOM 752 O O . LEU A 1 96 ? 5.076 -15.907 -2.604 1.00 88.62 96 LEU A O 1
ATOM 756 N N . LEU A 1 97 ? 6.797 -16.639 -1.355 1.00 87.81 97 LEU A N 1
ATOM 757 C CA . LEU A 1 97 ? 6.972 -17.919 -2.047 1.00 87.81 97 LEU A CA 1
ATOM 758 C C . LEU A 1 97 ? 6.243 -19.079 -1.355 1.00 87.81 97 LEU A C 1
ATOM 760 O O . LEU A 1 97 ? 6.154 -20.156 -1.952 1.00 87.81 97 LEU A O 1
ATOM 764 N N . GLU A 1 98 ? 5.791 -18.874 -0.118 1.00 78.12 98 GLU A N 1
ATOM 765 C CA . GLU A 1 98 ? 4.992 -19.820 0.673 1.00 78.12 98 GLU A CA 1
ATOM 766 C C . GLU A 1 98 ? 3.503 -19.753 0.304 1.00 78.12 98 GLU A C 1
ATOM 768 O O . GLU A 1 98 ? 2.880 -20.842 0.280 1.00 78.12 98 GLU A O 1
#

Secondary structure (DSSP, 8-state):
-PPP--HHHHHHHHHTT------PPP-TTSPPPPGGGSHHHHH-TTTS-SS--SSPPPPSSPPP-PPPTT------PPPP--HHHHHHHHHHHHHHH-

InterPro domains:
  IPR032567 RTL1-related [PTHR15503] (33-97)
  IPR043502 DNA/RNA polymerase superfamily [SSF56672] (40-98)

Organism: Tanacetum cinerariifolium (NCBI:txid118510)

pLDDT: mean 89.14, std 7.8, range [67.38, 98.25]

Sequence (98 aa):
SMQIISALQARTLLSHGCEGFLATIHDTTLEVPSIHDQQIVLEFPDVFPDELQGIPPVREVEFNIELIPGAEPISKAPYRMAPVELKELKDQLQELLE

Foldseek 3Di:
DDDDDDPVVVVVCVVVPDDDDDDDDDDPVDDDDDPCNDPVCVVCVVVDDPDDPADDPDDPDDDDDDDDPPDDDDDDDDDDDDPVVVVVVVVVVVVNVD

Radius of gyration: 28.45 Å; chains: 1; bounding box: 50×67×58 Å